Protein AF-A0A068U6P5-F1 (afdb_monomer_lite)

Secondary structure (DSSP, 8-state):
-HHIIIIII---THHHHHTSHHHHHHHHHHSPPPTTS--EEE---------TTTHHHH--------------------------------HHHHHHHHHHHHHHHHS--BSSSSBHHHH--TTSEEE--SS---HHHHH---------

pLDDT: mean 72.52, std 21.44, range [28.52, 95.44]

Sequence (148 aa):
MEFLICNVIKGDITALEDLTYDKRKEFVKKNKHPDSIPLISFHSEANTALNSTMSHFAHAEIPWFPLPHFGTYNSVDAVQATRTVPVIVPVSAALAICALHLELRYGEKSDGLVTCRDAEVPGSVVVKPDMKLDHSWMVSSSWKKKTL

InterPro domains:
  IPR029058 Alpha/Beta hydrolase fold [G3DSA:3.40.50.1820] (4-148)

Organism: Coffea canephora (NCBI:txid49390)

Structure (mmCIF, N/CA/C/O backbone):
data_AF-A0A068U6P5-F1
#
_entry.id   AF-A0A068U6P5-F1
#
loop_
_atom_site.group_PDB
_atom_site.id
_atom_site.type_symbol
_atom_site.label_atom_id
_atom_site.label_alt_id
_atom_site.label_comp_id
_atom_site.label_asym_id
_atom_site.label_entity_id
_atom_site.label_seq_id
_atom_site.pdbx_PDB_ins_code
_atom_site.Cartn_x
_atom_site.Cartn_y
_atom_site.Cartn_z
_atom_site.occupancy
_atom_site.B_iso_or_equiv
_atom_site.auth_seq_id
_atom_site.auth_comp_id
_atom_site.auth_asym_id
_atom_site.auth_atom_id
_atom_site.pdbx_PDB_model_num
ATOM 1 N N . MET A 1 1 ? 12.616 17.066 -0.401 1.00 64.12 1 MET A N 1
ATOM 2 C CA . MET A 1 1 ? 11.467 16.245 -0.845 1.00 64.12 1 MET A CA 1
ATOM 3 C C . MET A 1 1 ? 10.259 17.127 -1.136 1.00 64.12 1 MET A C 1
ATOM 5 O O . MET A 1 1 ? 9.714 17.020 -2.224 1.00 64.12 1 MET A O 1
ATOM 9 N N . GLU A 1 2 ? 9.929 18.066 -0.243 1.00 74.19 2 GLU A N 1
ATOM 10 C CA . GLU A 1 2 ? 8.814 19.018 -0.412 1.00 74.19 2 GLU A CA 1
ATOM 11 C C . GLU A 1 2 ? 8.844 19.769 -1.746 1.00 74.19 2 GLU A C 1
ATOM 13 O O . GLU A 1 2 ? 7.848 19.809 -2.454 1.00 74.19 2 GLU A O 1
ATOM 18 N N . PHE A 1 3 ? 10.015 20.274 -2.151 1.00 77.12 3 PHE A N 1
ATOM 19 C CA . PHE A 1 3 ? 10.163 20.965 -3.433 1.00 77.12 3 PHE A CA 1
ATOM 20 C C . PHE A 1 3 ? 9.737 20.099 -4.633 1.00 77.12 3 PHE A C 1
ATOM 22 O O . PHE A 1 3 ? 9.081 20.594 -5.541 1.00 77.12 3 PHE A O 1
ATOM 29 N N . LEU A 1 4 ? 10.073 18.804 -4.642 1.00 74.75 4 LEU A N 1
ATOM 30 C CA . LEU A 1 4 ? 9.696 17.901 -5.735 1.00 74.75 4 LEU A CA 1
ATOM 31 C C . LEU A 1 4 ? 8.193 17.599 -5.710 1.00 74.75 4 LEU A C 1
ATOM 33 O O . LEU A 1 4 ? 7.536 17.647 -6.746 1.00 74.75 4 LEU A O 1
ATOM 37 N N . ILE A 1 5 ? 7.636 17.328 -4.531 1.00 74.94 5 ILE A N 1
ATOM 38 C CA . ILE A 1 5 ? 6.220 16.976 -4.386 1.00 74.94 5 ILE A CA 1
ATOM 39 C C . ILE A 1 5 ? 5.335 18.179 -4.729 1.00 74.94 5 ILE A C 1
ATOM 41 O O . ILE A 1 5 ? 4.482 18.078 -5.610 1.00 74.94 5 ILE A O 1
ATOM 45 N N . CYS A 1 6 ? 5.590 19.331 -4.115 1.00 74.75 6 CYS A N 1
ATOM 46 C CA . CYS A 1 6 ? 4.738 20.506 -4.257 1.00 74.75 6 CYS A CA 1
ATOM 47 C C . CYS A 1 6 ? 4.938 21.221 -5.601 1.00 74.75 6 CYS A C 1
ATOM 49 O O . CYS A 1 6 ? 3.963 21.670 -6.198 1.00 74.75 6 CYS A O 1
ATOM 51 N N . ASN A 1 7 ? 6.174 21.310 -6.119 1.00 72.00 7 ASN A N 1
ATOM 52 C CA . ASN A 1 7 ? 6.439 22.099 -7.331 1.00 72.00 7 ASN A CA 1
ATOM 53 C C . ASN A 1 7 ? 6.487 21.274 -8.623 1.00 72.00 7 ASN A C 1
ATOM 55 O O . ASN A 1 7 ? 6.161 21.812 -9.679 1.00 72.00 7 ASN A O 1
ATOM 59 N N . VAL A 1 8 ? 6.877 19.992 -8.574 1.00 73.69 8 VAL A N 1
ATOM 60 C CA . VAL A 1 8 ? 6.969 19.147 -9.784 1.00 73.69 8 VAL A CA 1
ATOM 61 C C . VAL A 1 8 ? 5.714 18.301 -9.953 1.00 73.69 8 VAL A C 1
ATOM 63 O O . VAL A 1 8 ? 5.084 18.336 -11.008 1.00 73.69 8 VAL A O 1
ATOM 66 N N . ILE A 1 9 ? 5.328 17.566 -8.909 1.00 75.56 9 ILE A N 1
ATOM 67 C CA . ILE A 1 9 ? 4.167 16.663 -8.943 1.00 75.56 9 ILE A CA 1
ATOM 68 C C . ILE A 1 9 ? 2.861 17.429 -8.667 1.00 75.56 9 ILE A C 1
ATOM 70 O O . ILE A 1 9 ? 1.786 16.954 -9.025 1.00 75.56 9 ILE A O 1
ATOM 74 N N . LYS A 1 10 ? 2.953 18.639 -8.090 1.00 80.50 10 LYS A N 1
ATOM 75 C CA . LYS A 1 10 ? 1.811 19.436 -7.606 1.00 80.50 10 LYS A CA 1
ATOM 76 C C . LYS A 1 10 ? 0.958 18.676 -6.582 1.00 80.50 10 LYS A C 1
ATOM 78 O O . LYS A 1 10 ? -0.257 18.845 -6.533 1.00 80.50 10 LYS A O 1
ATOM 83 N N . GLY A 1 11 ? 1.6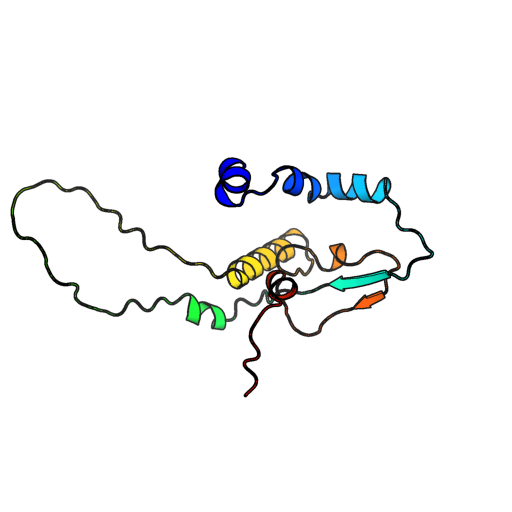00 17.807 -5.804 1.00 78.00 11 GLY A N 1
ATOM 84 C CA . GLY A 1 11 ? 0.974 17.061 -4.719 1.00 78.00 11 GLY A CA 1
ATOM 85 C C . GLY A 1 11 ? 1.009 17.833 -3.404 1.00 78.00 11 GLY A C 1
ATOM 86 O O . GLY A 1 11 ? 1.776 18.783 -3.247 1.00 78.00 11 GLY A O 1
ATOM 87 N N . ASP A 1 12 ? 0.199 17.385 -2.451 1.00 85.69 12 ASP A N 1
ATOM 88 C CA . ASP A 1 12 ? 0.243 17.863 -1.072 1.00 85.69 12 ASP A CA 1
ATOM 89 C C . ASP A 1 12 ? 1.201 16.985 -0.256 1.00 85.69 12 ASP A C 1
ATOM 91 O O . ASP A 1 12 ? 1.079 15.759 -0.246 1.00 85.69 12 ASP A O 1
ATOM 95 N N . ILE A 1 13 ? 2.168 17.604 0.421 1.00 85.44 13 ILE A N 1
ATOM 96 C CA . ILE A 1 13 ? 3.110 16.878 1.274 1.00 85.44 13 ILE A CA 1
ATOM 97 C C . ILE A 1 13 ? 2.430 16.234 2.485 1.00 85.44 13 ILE A C 1
ATOM 99 O O . ILE A 1 13 ? 2.882 15.185 2.943 1.00 85.44 13 ILE A O 1
ATOM 103 N N . THR A 1 14 ? 1.319 16.801 2.959 1.00 88.06 14 THR A N 1
ATOM 104 C CA . THR A 1 14 ? 0.560 16.250 4.090 1.00 88.06 14 THR A CA 1
ATOM 105 C C . THR A 1 14 ? 0.016 14.854 3.784 1.00 88.06 14 THR A C 1
ATOM 107 O O . THR A 1 14 ? -0.083 14.024 4.683 1.00 88.06 14 THR A O 1
ATOM 110 N N . ALA A 1 15 ? -0.200 14.523 2.505 1.00 87.94 15 ALA A N 1
ATOM 111 C CA . ALA A 1 15 ? -0.576 13.173 2.097 1.00 87.94 15 ALA A CA 1
ATOM 112 C C . ALA A 1 15 ? 0.493 12.132 2.476 1.00 87.94 15 ALA A C 1
ATOM 114 O O . ALA A 1 15 ? 0.159 10.998 2.809 1.00 87.94 15 ALA A O 1
ATOM 115 N N . LEU A 1 16 ? 1.781 12.496 2.463 1.00 86.44 16 LEU A N 1
ATOM 116 C CA . LEU A 1 16 ? 2.848 11.588 2.887 1.00 86.44 16 LEU A CA 1
ATOM 117 C C . LEU A 1 16 ? 2.826 11.361 4.403 1.00 86.44 16 LEU A C 1
ATOM 119 O O . LEU A 1 16 ? 3.120 10.257 4.859 1.00 86.44 16 LEU A O 1
ATOM 123 N N . GLU A 1 17 ? 2.459 12.386 5.174 1.00 90.12 17 GLU A N 1
ATOM 124 C CA . GLU A 1 17 ? 2.274 12.268 6.620 1.00 90.12 17 GLU A CA 1
ATOM 125 C C . GLU A 1 17 ? 1.086 11.358 6.943 1.00 90.12 17 GLU A C 1
ATOM 127 O O . GLU A 1 17 ? 1.218 10.454 7.769 1.00 90.12 17 GLU A O 1
ATOM 132 N N . ASP A 1 18 ? -0.039 11.527 6.247 1.00 91.94 18 ASP A N 1
ATOM 133 C CA . ASP A 1 18 ? -1.245 10.711 6.424 1.00 91.94 18 ASP A CA 1
ATOM 134 C C . ASP A 1 18 ? -1.011 9.219 6.136 1.00 91.94 18 ASP A C 1
ATOM 136 O O . ASP A 1 18 ? -1.609 8.356 6.784 1.00 91.94 18 ASP A O 1
ATOM 140 N N . LEU A 1 19 ? -0.100 8.901 5.208 1.00 90.81 19 LEU A N 1
ATOM 141 C CA . LEU A 1 19 ? 0.286 7.527 4.872 1.00 90.81 19 LEU A CA 1
ATOM 142 C C . LEU A 1 19 ? 1.190 6.861 5.922 1.00 90.81 19 LEU A C 1
ATOM 144 O O . LEU A 1 19 ? 1.416 5.650 5.859 1.00 90.81 19 LEU A O 1
ATOM 148 N N . THR A 1 20 ? 1.707 7.607 6.900 1.00 91.81 20 THR A N 1
ATOM 149 C CA . THR A 1 20 ? 2.484 7.009 7.991 1.00 91.81 20 THR A CA 1
ATOM 150 C C . THR A 1 20 ? 1.607 6.131 8.883 1.00 91.81 20 THR A C 1
ATOM 152 O O . THR A 1 20 ? 0.415 6.375 9.082 1.00 91.81 20 THR A O 1
ATOM 155 N N . TYR A 1 21 ? 2.211 5.099 9.479 1.00 91.38 21 TYR A N 1
ATOM 156 C CA . TYR A 1 21 ? 1.482 4.183 10.359 1.00 91.38 21 TYR A CA 1
ATOM 157 C C . TYR A 1 21 ? 0.819 4.887 11.546 1.00 91.38 21 TYR A C 1
ATOM 159 O O . TYR A 1 21 ? -0.297 4.514 11.916 1.00 91.38 21 TYR A O 1
ATOM 167 N N . ASP A 1 22 ? 1.474 5.900 12.114 1.00 93.75 22 ASP A N 1
ATOM 168 C CA . ASP A 1 22 ? 0.951 6.641 13.261 1.00 93.75 22 ASP A CA 1
ATOM 169 C C . ASP A 1 22 ? -0.321 7.406 12.883 1.00 93.75 22 ASP A C 1
ATOM 171 O O . ASP A 1 22 ? -1.362 7.222 13.521 1.00 93.75 22 ASP A O 1
ATOM 175 N N . LYS A 1 23 ? -0.287 8.168 11.781 1.00 94.50 23 LYS A N 1
ATOM 176 C CA . LYS A 1 23 ? -1.454 8.912 11.288 1.00 94.50 23 LYS A CA 1
ATOM 177 C C . LYS A 1 23 ? -2.583 8.001 10.838 1.00 94.50 23 LYS A C 1
ATOM 179 O O . LYS A 1 23 ? -3.731 8.209 11.239 1.00 94.50 23 LYS A O 1
ATOM 184 N N . ARG A 1 24 ? -2.274 6.920 10.120 1.00 93.00 24 ARG A N 1
ATOM 185 C CA . ARG A 1 24 ? -3.271 5.910 9.744 1.00 93.00 24 ARG A CA 1
ATOM 186 C C . ARG A 1 24 ? -3.968 5.317 10.971 1.00 93.00 24 ARG A C 1
ATOM 188 O O . ARG A 1 24 ? -5.190 5.168 10.983 1.00 93.00 24 ARG A O 1
ATOM 195 N N . LYS A 1 25 ? -3.216 4.991 12.026 1.00 92.75 25 LYS A N 1
ATOM 196 C CA . LYS A 1 25 ? -3.768 4.427 13.267 1.00 92.75 25 LYS A CA 1
ATOM 197 C C . LYS A 1 25 ? -4.677 5.421 13.991 1.00 92.75 25 LYS A C 1
ATOM 199 O O . LYS A 1 25 ? -5.746 5.028 14.462 1.00 92.75 25 LYS A O 1
ATOM 204 N N . GLU A 1 26 ? -4.277 6.689 14.070 1.00 95.44 26 GLU A N 1
ATOM 205 C CA . GLU A 1 26 ? -5.117 7.769 14.605 1.00 95.44 26 GLU A CA 1
ATOM 206 C C . GLU A 1 26 ? -6.424 7.901 13.809 1.00 95.44 26 GLU A C 1
ATOM 208 O O . GLU A 1 26 ? -7.508 7.945 14.400 1.00 95.44 26 GLU A O 1
ATOM 213 N N . PHE A 1 27 ? -6.331 7.882 12.476 1.00 94.38 27 PHE A N 1
ATOM 214 C CA . PHE A 1 27 ? -7.474 7.993 11.576 1.00 94.38 27 PHE A CA 1
ATOM 215 C C . PHE A 1 27 ? -8.473 6.844 11.756 1.00 94.38 27 PHE A C 1
ATOM 217 O O . PHE A 1 27 ? -9.656 7.100 11.978 1.00 94.38 27 PHE A O 1
ATOM 224 N N . VAL A 1 28 ? -8.011 5.589 11.726 1.00 91.69 28 VAL A N 1
ATOM 225 C CA . VAL A 1 28 ? -8.874 4.400 11.865 1.00 91.69 28 VAL A CA 1
ATOM 226 C C . VAL A 1 28 ? -9.525 4.336 13.250 1.00 91.69 28 VAL A C 1
ATOM 228 O O . VAL A 1 28 ? -10.681 3.938 13.382 1.00 91.69 28 VAL A O 1
ATOM 231 N N . LYS A 1 29 ? -8.821 4.770 14.305 1.00 92.44 29 LYS A N 1
ATOM 232 C CA . LYS A 1 29 ? -9.388 4.821 15.661 1.00 92.44 29 LYS A CA 1
ATOM 233 C C . LYS A 1 29 ? -10.525 5.842 15.771 1.00 92.44 29 LYS A C 1
ATOM 235 O O . LYS A 1 29 ? -11.493 5.590 16.489 1.00 92.44 29 LYS A O 1
ATOM 240 N N . LYS A 1 30 ? -10.391 6.989 15.097 1.00 95.00 30 LYS A N 1
ATOM 241 C CA . LYS A 1 30 ? -11.379 8.076 15.107 1.00 95.00 30 LYS A CA 1
ATOM 242 C C . LYS A 1 30 ? -12.567 7.794 14.182 1.00 95.00 30 LYS A C 1
ATOM 244 O O . LYS A 1 30 ? -13.697 8.099 14.551 1.00 95.00 30 LYS A O 1
ATOM 249 N N . ASN A 1 31 ? -12.319 7.206 13.014 1.00 91.75 31 ASN A N 1
ATOM 250 C CA . ASN A 1 31 ? -13.307 6.998 11.957 1.00 91.75 31 ASN A CA 1
ATOM 251 C C . ASN A 1 31 ? -13.595 5.504 11.780 1.00 91.75 31 ASN A C 1
ATOM 253 O O . ASN A 1 31 ? -13.013 4.840 10.922 1.00 91.75 31 ASN A O 1
ATOM 257 N N . LYS A 1 32 ? -14.492 4.962 12.608 1.00 89.25 32 LYS A N 1
ATOM 258 C CA . LYS A 1 32 ? -14.900 3.557 12.495 1.00 89.25 32 LYS A CA 1
ATOM 259 C C . LYS A 1 32 ? -15.805 3.348 11.284 1.00 89.25 32 LYS A C 1
ATOM 261 O O . LYS A 1 32 ? -16.701 4.152 11.031 1.00 89.25 32 LYS A O 1
ATOM 266 N N . HIS A 1 33 ? -15.584 2.249 10.571 1.00 83.69 33 HIS A N 1
ATOM 267 C CA . HIS A 1 33 ? -16.466 1.835 9.489 1.00 83.69 33 HIS A CA 1
ATOM 268 C C . HIS A 1 33 ? -17.810 1.345 10.064 1.00 83.69 33 HIS A C 1
ATOM 270 O O . HIS A 1 33 ? -17.794 0.632 11.068 1.00 83.69 33 HIS A O 1
ATOM 276 N N . PRO A 1 34 ? -18.960 1.740 9.493 1.00 88.56 34 PRO A N 1
ATOM 277 C CA . PRO A 1 34 ? -20.263 1.236 9.919 1.00 88.56 34 PRO A CA 1
ATOM 278 C C . PRO A 1 34 ? -20.471 -0.228 9.510 1.00 88.56 34 PRO A C 1
ATOM 280 O O . PRO A 1 34 ? -20.264 -0.589 8.355 1.00 88.56 34 PRO A O 1
ATOM 283 N N . ASP A 1 35 ? -20.984 -1.045 10.431 1.00 85.69 35 ASP A N 1
ATOM 284 C CA . ASP A 1 35 ? -21.197 -2.489 10.224 1.00 85.69 35 ASP A CA 1
ATOM 285 C C . ASP A 1 35 ? -22.288 -2.820 9.185 1.00 85.69 35 ASP A C 1
ATOM 287 O O . ASP A 1 35 ? -22.421 -3.959 8.745 1.00 85.69 35 ASP A O 1
ATOM 291 N N . SER A 1 36 ? -23.104 -1.836 8.799 1.00 87.94 36 SER A N 1
ATOM 292 C CA . SER A 1 36 ? -24.215 -2.014 7.859 1.00 87.94 36 SER A CA 1
ATOM 293 C C . SER A 1 36 ? -23.800 -1.997 6.388 1.00 87.94 36 SER A C 1
ATOM 295 O O . SER A 1 36 ? -24.638 -2.263 5.524 1.00 87.94 36 SER A O 1
ATOM 297 N N . ILE A 1 37 ? -22.543 -1.662 6.082 1.00 89.50 37 ILE A N 1
ATOM 298 C CA . ILE A 1 37 ? -22.057 -1.534 4.708 1.00 89.50 37 ILE A CA 1
ATOM 299 C C . ILE A 1 37 ? -21.215 -2.767 4.357 1.00 89.50 37 ILE A C 1
ATOM 301 O O . ILE A 1 37 ? -20.241 -3.053 5.052 1.00 89.50 37 ILE A O 1
ATOM 305 N N . PRO A 1 38 ? -21.549 -3.507 3.281 1.00 89.88 38 PRO A N 1
ATOM 306 C CA . PRO A 1 38 ? -20.720 -4.618 2.844 1.00 89.88 38 PRO A CA 1
ATOM 307 C C . PRO A 1 38 ? -19.368 -4.094 2.360 1.00 89.88 38 PRO A C 1
ATOM 309 O O . PRO A 1 38 ? -19.300 -3.184 1.532 1.00 89.88 38 PRO A O 1
ATOM 312 N N . LEU A 1 39 ? -18.297 -4.702 2.862 1.00 92.38 39 LEU A N 1
ATOM 313 C CA . LEU A 1 39 ? -16.934 -4.293 2.565 1.00 92.38 39 LEU A CA 1
ATOM 314 C C . LEU A 1 39 ? -16.197 -5.392 1.804 1.00 92.38 39 LEU A C 1
ATOM 316 O O . LEU A 1 39 ? -16.195 -6.556 2.209 1.00 92.38 39 LEU A O 1
ATOM 320 N N . ILE A 1 40 ? -15.549 -4.999 0.711 1.00 93.44 40 ILE A N 1
ATOM 321 C CA . ILE A 1 40 ? -14.693 -5.870 -0.090 1.00 93.44 40 ILE A CA 1
ATOM 322 C C . ILE A 1 40 ? -13.313 -5.223 -0.149 1.00 93.44 40 ILE A C 1
ATOM 324 O O . ILE A 1 40 ? -13.186 -4.081 -0.590 1.00 93.44 40 ILE A O 1
ATOM 328 N N . SER A 1 41 ? -12.294 -5.954 0.288 1.00 92.94 41 SER A N 1
ATOM 329 C CA . SER A 1 41 ? -10.897 -5.545 0.171 1.00 92.94 41 SER A CA 1
ATOM 330 C C . SER A 1 41 ? -10.248 -6.267 -0.996 1.00 92.94 41 SER A C 1
ATOM 332 O O . SER A 1 41 ? -10.361 -7.483 -1.128 1.00 92.94 41 SER A O 1
ATOM 334 N N . PHE A 1 42 ? -9.523 -5.519 -1.816 1.00 91.06 42 PHE A N 1
ATOM 335 C CA . PHE A 1 42 ? -8.643 -6.072 -2.833 1.00 91.06 42 PHE A CA 1
ATOM 336 C C . PHE A 1 42 ? -7.220 -5.815 -2.387 1.00 91.06 42 PHE A C 1
ATOM 338 O O . PHE A 1 42 ? -6.868 -4.678 -2.077 1.00 91.06 42 PHE A O 1
ATOM 345 N N . HIS A 1 43 ? -6.409 -6.860 -2.388 1.00 90.06 43 HIS A N 1
ATOM 346 C CA . HIS A 1 43 ? -4.972 -6.686 -2.294 1.00 90.06 43 HIS A CA 1
ATOM 347 C C . HIS A 1 43 ? -4.305 -7.154 -3.582 1.00 90.06 43 HIS A C 1
ATOM 349 O O . HIS A 1 43 ? -4.895 -7.893 -4.371 1.00 90.06 43 HIS A O 1
ATOM 355 N N . SER A 1 44 ? -3.091 -6.686 -3.825 1.00 88.31 44 SER A N 1
ATOM 356 C CA . SER A 1 44 ? -2.293 -7.123 -4.961 1.00 88.31 44 SER A CA 1
ATOM 357 C C . SER A 1 44 ? -0.856 -7.350 -4.520 1.00 88.31 44 SER A C 1
ATOM 359 O O . SER A 1 44 ? -0.422 -6.872 -3.470 1.00 88.31 44 SER A O 1
ATOM 361 N N . GLU A 1 45 ? -0.142 -8.156 -5.295 1.00 88.94 45 GLU A N 1
ATOM 362 C CA . GLU A 1 45 ? 1.241 -8.516 -5.022 1.00 88.94 45 GLU A CA 1
ATOM 363 C C . GLU A 1 45 ? 2.079 -8.217 -6.252 1.00 88.94 45 GLU A C 1
ATOM 365 O O . GLU A 1 45 ? 1.864 -8.811 -7.310 1.00 88.94 45 GLU A O 1
ATOM 370 N N . ALA A 1 46 ? 3.072 -7.347 -6.108 1.00 86.00 46 ALA A N 1
ATOM 371 C CA . ALA A 1 46 ? 4.028 -7.097 -7.165 1.00 86.00 46 ALA A CA 1
ATOM 372 C C . ALA A 1 46 ? 4.919 -8.326 -7.344 1.00 86.00 46 ALA A C 1
ATOM 374 O O . ALA A 1 46 ? 5.235 -9.057 -6.399 1.00 86.00 46 ALA A O 1
ATOM 375 N N . ASN A 1 47 ? 5.366 -8.545 -8.577 1.00 81.94 47 ASN A N 1
ATOM 376 C CA . ASN A 1 47 ? 6.367 -9.563 -8.824 1.00 81.94 47 ASN A CA 1
ATOM 377 C C . ASN A 1 47 ? 7.730 -9.072 -8.307 1.00 81.94 47 ASN A C 1
ATOM 379 O O . ASN A 1 47 ? 8.380 -8.250 -8.948 1.00 81.94 47 ASN A O 1
ATOM 383 N N . THR A 1 48 ? 8.148 -9.575 -7.144 1.00 74.81 48 THR A N 1
ATOM 384 C CA . THR A 1 48 ? 9.465 -9.282 -6.551 1.00 74.81 48 THR A CA 1
ATOM 385 C C . THR A 1 48 ? 10.582 -10.116 -7.157 1.00 74.81 48 THR A C 1
ATOM 387 O O . THR A 1 48 ? 11.759 -9.802 -6.969 1.00 74.81 48 THR A O 1
ATOM 390 N N . ALA A 1 49 ? 10.235 -11.170 -7.901 1.00 66.56 49 ALA A N 1
ATOM 391 C CA . ALA A 1 49 ? 11.208 -11.923 -8.655 1.00 66.56 49 ALA A CA 1
ATOM 392 C C . ALA A 1 49 ? 11.700 -11.001 -9.772 1.00 66.56 49 ALA A C 1
ATOM 394 O O . ALA A 1 49 ? 11.000 -10.742 -10.756 1.00 66.56 49 ALA A O 1
ATOM 395 N N . LEU A 1 50 ? 12.905 -10.461 -9.577 1.00 59.72 50 LEU A N 1
ATOM 396 C CA . LEU A 1 50 ? 13.639 -9.670 -10.555 1.00 59.72 50 LEU A CA 1
ATOM 397 C C . LEU A 1 50 ? 14.116 -10.607 -11.672 1.00 59.72 50 LEU A C 1
ATOM 399 O O . LEU A 1 50 ? 15.304 -10.778 -11.926 1.00 59.72 50 LEU A O 1
ATOM 403 N N . ASN A 1 51 ? 13.162 -11.291 -12.298 1.00 46.06 51 ASN A N 1
ATOM 404 C CA . ASN A 1 51 ? 13.379 -12.122 -13.453 1.00 46.06 51 ASN A CA 1
ATOM 405 C C . ASN A 1 51 ? 13.943 -11.172 -14.499 1.00 46.06 51 ASN A C 1
ATOM 407 O O . ASN A 1 51 ? 13.372 -10.111 -14.777 1.00 46.06 51 ASN A O 1
ATOM 411 N N . SER A 1 52 ? 15.071 -11.558 -15.070 1.00 42.88 52 SER A N 1
ATOM 412 C CA . SER A 1 52 ? 15.829 -10.876 -16.117 1.00 42.88 52 SER A CA 1
ATOM 413 C C . SER A 1 52 ? 14.991 -10.400 -17.325 1.00 42.88 52 SER A C 1
ATOM 415 O O . SER A 1 52 ? 15.470 -9.655 -18.180 1.00 42.88 52 SER A O 1
ATOM 417 N N . THR A 1 53 ? 13.705 -10.732 -17.377 1.00 44.47 53 THR A N 1
ATOM 418 C CA . THR A 1 53 ? 12.705 -10.166 -18.280 1.00 44.47 53 THR A CA 1
ATOM 419 C C . THR A 1 53 ? 12.565 -8.638 -18.172 1.00 44.47 53 THR A C 1
ATOM 421 O O . THR A 1 53 ? 12.350 -8.001 -19.198 1.00 44.47 53 THR A O 1
ATOM 424 N N . MET A 1 54 ? 12.764 -7.999 -17.005 1.00 42.41 54 MET A N 1
ATOM 425 C CA . MET A 1 54 ? 12.851 -6.520 -16.950 1.00 42.41 54 MET A CA 1
ATOM 426 C C . MET A 1 54 ? 14.241 -5.976 -17.300 1.00 42.41 54 MET A C 1
ATOM 428 O O . MET A 1 54 ? 14.344 -4.846 -17.781 1.00 42.41 54 MET A O 1
ATOM 432 N N . SER A 1 55 ? 15.310 -6.771 -17.155 1.00 45.00 55 SER A N 1
ATOM 433 C CA . SER A 1 55 ? 16.635 -6.360 -17.641 1.00 45.00 55 SER A CA 1
ATOM 434 C C . SER A 1 55 ? 16.718 -6.266 -19.169 1.00 45.00 55 SER A C 1
ATOM 436 O O . SER A 1 55 ? 17.644 -5.631 -19.661 1.00 45.00 55 SER A O 1
ATOM 438 N N . HIS A 1 56 ? 15.735 -6.789 -19.915 1.00 41.56 56 HIS A N 1
ATOM 439 C CA . HIS A 1 56 ? 15.617 -6.558 -21.361 1.00 41.56 56 HIS A CA 1
ATOM 440 C C . HIS A 1 56 ? 15.119 -5.152 -21.735 1.00 41.56 56 HIS A C 1
ATOM 442 O O . HIS A 1 56 ? 15.445 -4.679 -22.815 1.00 41.56 56 HIS A O 1
ATOM 448 N N . PHE A 1 57 ? 14.386 -4.458 -20.855 1.00 43.31 57 PHE A N 1
ATOM 449 C CA . PHE A 1 57 ? 14.026 -3.045 -21.066 1.00 43.31 57 PHE A CA 1
ATOM 450 C C . PHE A 1 57 ? 15.017 -2.073 -20.407 1.00 43.31 57 PHE A C 1
ATOM 452 O O . PHE A 1 57 ? 15.015 -0.889 -20.728 1.00 43.31 57 PHE A O 1
ATOM 459 N N . ALA A 1 58 ? 15.869 -2.567 -19.500 1.00 43.44 58 ALA A N 1
ATOM 460 C CA . ALA A 1 58 ? 16.953 -1.802 -18.881 1.00 43.44 58 ALA A CA 1
ATOM 461 C C . ALA A 1 58 ? 18.305 -1.951 -19.606 1.00 43.44 58 ALA A C 1
ATOM 463 O O . ALA A 1 58 ? 19.186 -1.113 -19.417 1.00 43.44 58 ALA A O 1
ATOM 464 N N . HIS A 1 59 ? 18.476 -2.965 -20.466 1.00 43.31 59 HIS A N 1
ATOM 465 C CA . HIS A 1 59 ? 19.526 -2.947 -21.482 1.00 43.31 59 HIS A CA 1
ATOM 466 C C . HIS A 1 59 ? 19.120 -1.946 -22.564 1.00 43.31 59 HIS A C 1
ATOM 468 O O . HIS A 1 59 ? 18.567 -2.300 -23.601 1.00 43.31 59 HIS A O 1
ATOM 474 N N . ALA A 1 60 ? 19.413 -0.668 -22.324 1.00 45.62 60 ALA A N 1
ATOM 475 C CA . ALA A 1 60 ? 19.699 0.232 -23.425 1.00 45.62 60 ALA A CA 1
ATOM 476 C C . ALA A 1 60 ? 20.949 -0.330 -24.117 1.00 45.62 60 ALA A C 1
ATOM 478 O O . ALA A 1 60 ? 22.074 -0.015 -23.729 1.00 45.62 60 ALA A O 1
ATOM 479 N N . GLU A 1 61 ? 20.765 -1.231 -25.084 1.00 44.97 61 GLU A N 1
ATOM 480 C CA . GLU A 1 61 ? 21.827 -1.547 -26.027 1.00 44.97 61 GLU A CA 1
ATOM 481 C C . GLU A 1 61 ? 22.206 -0.226 -26.687 1.00 44.97 61 GLU A C 1
ATOM 483 O O . GLU A 1 61 ? 21.428 0.342 -27.449 1.00 44.97 61 GLU A O 1
ATOM 488 N N . ILE A 1 62 ? 23.364 0.320 -26.316 1.00 45.25 62 ILE A N 1
ATOM 489 C CA . ILE A 1 62 ? 23.941 1.471 -26.995 1.00 45.25 62 ILE A CA 1
ATOM 490 C C . ILE A 1 62 ? 24.298 0.945 -28.384 1.00 45.25 62 ILE A C 1
ATOM 492 O O . ILE A 1 62 ? 25.215 0.123 -28.482 1.00 45.25 62 ILE A O 1
ATOM 496 N N . PRO A 1 63 ? 23.620 1.374 -29.465 1.00 34.72 63 PRO A N 1
ATOM 497 C CA . PRO A 1 63 ? 24.098 1.044 -30.790 1.00 34.72 63 PRO A CA 1
ATOM 498 C C . PRO A 1 63 ? 25.489 1.663 -30.885 1.00 34.72 63 PRO A C 1
ATOM 500 O O . PRO A 1 63 ? 25.650 2.857 -30.617 1.00 34.72 63 PRO A O 1
ATOM 503 N N . TRP A 1 64 ? 26.497 0.861 -31.221 1.00 45.19 64 TRP A N 1
ATOM 504 C CA . TRP A 1 64 ? 27.828 1.349 -31.570 1.00 45.19 64 TRP A CA 1
ATOM 505 C C . TRP A 1 64 ? 27.698 2.194 -32.843 1.00 45.19 64 TRP A C 1
ATOM 507 O O . TRP A 1 64 ? 27.939 1.726 -33.951 1.00 45.19 64 TRP A O 1
ATOM 517 N N . PHE A 1 65 ? 27.227 3.430 -32.709 1.00 43.84 65 PHE A N 1
ATOM 518 C CA . PHE A 1 65 ? 27.114 4.371 -33.809 1.00 43.84 65 PHE A CA 1
ATOM 519 C C . PHE A 1 65 ? 28.230 5.408 -33.670 1.00 43.84 65 PHE A C 1
ATOM 521 O O . PHE A 1 65 ? 28.324 6.071 -32.631 1.00 43.84 65 PHE A O 1
ATOM 528 N N . PRO A 1 66 ? 29.088 5.567 -34.694 1.00 46.50 66 PRO A N 1
ATOM 529 C CA . PRO A 1 66 ? 30.076 6.629 -34.709 1.00 46.50 66 PRO A CA 1
ATOM 530 C C . PRO A 1 66 ? 29.314 7.942 -34.916 1.00 46.50 66 PRO A C 1
ATOM 532 O O . PRO A 1 66 ? 28.726 8.166 -35.972 1.00 46.50 66 PRO A O 1
ATOM 535 N N . LEU A 1 67 ? 29.249 8.796 -33.893 1.00 42.22 67 LEU A N 1
ATOM 536 C CA . LEU A 1 67 ? 28.605 10.104 -34.034 1.00 42.22 67 LEU A CA 1
ATOM 537 C C . LEU A 1 67 ? 29.535 11.076 -34.783 1.00 42.22 67 LEU A C 1
ATOM 539 O O . LEU A 1 67 ? 30.744 11.069 -34.535 1.00 42.22 67 LEU A O 1
ATOM 543 N N . PRO A 1 68 ? 28.994 11.895 -35.707 1.00 39.22 68 PRO A N 1
ATOM 544 C CA . PRO A 1 68 ? 29.785 12.694 -36.628 1.00 39.22 68 PRO A CA 1
ATOM 545 C C . PRO A 1 68 ? 30.485 13.844 -35.904 1.00 39.22 68 PRO A C 1
ATOM 547 O O . PRO A 1 68 ? 29.934 14.497 -35.018 1.00 39.22 68 PRO A O 1
ATOM 550 N N . HIS A 1 69 ? 31.721 14.084 -36.325 1.00 44.88 69 HIS A N 1
ATOM 551 C CA . HIS A 1 69 ? 32.567 15.179 -35.882 1.00 44.88 69 HIS A CA 1
ATOM 552 C C . HIS A 1 69 ? 31.997 16.499 -36.422 1.00 44.88 69 HIS A C 1
ATOM 554 O O . HIS A 1 69 ? 32.019 16.727 -37.631 1.00 44.88 69 HIS A O 1
ATOM 560 N N . PHE A 1 70 ? 31.476 17.364 -35.550 1.00 35.41 70 PHE A N 1
ATOM 561 C CA . PHE A 1 70 ? 31.134 18.737 -35.920 1.00 35.41 70 PHE A CA 1
ATOM 562 C C . PHE A 1 70 ? 31.967 19.704 -35.080 1.00 35.41 70 PHE A C 1
ATOM 564 O O . PHE A 1 70 ? 31.723 19.868 -33.888 1.00 35.41 70 PHE A O 1
ATOM 571 N N . GLY A 1 71 ? 32.960 20.317 -35.730 1.00 32.09 71 GLY A N 1
ATOM 572 C CA . GLY A 1 71 ? 33.716 21.453 -35.202 1.00 32.09 71 GLY A CA 1
ATOM 573 C C . GLY A 1 71 ? 35.177 21.171 -34.845 1.00 32.09 71 GLY A C 1
ATOM 574 O O . GLY A 1 71 ? 35.523 21.023 -33.680 1.00 32.09 71 GLY A O 1
ATOM 575 N N . THR A 1 72 ? 36.060 21.211 -35.845 1.00 34.31 72 THR A N 1
ATOM 576 C CA . THR A 1 72 ? 37.370 21.891 -35.719 1.00 34.31 72 THR A CA 1
ATOM 577 C C . THR A 1 72 ? 37.047 23.347 -35.329 1.00 34.31 72 THR A C 1
ATOM 579 O O . THR A 1 72 ? 36.100 23.878 -35.896 1.00 34.31 72 THR A O 1
ATOM 582 N N . TYR A 1 73 ? 37.616 24.010 -34.315 1.00 28.52 73 TYR A N 1
ATOM 583 C CA . TYR A 1 73 ? 39.005 24.461 -34.170 1.00 28.52 73 TYR A CA 1
ATOM 584 C C . TYR A 1 73 ? 39.314 24.901 -32.716 1.00 28.52 73 TYR A C 1
ATOM 586 O O . TYR A 1 73 ? 38.564 25.653 -32.107 1.00 28.52 73 TYR A O 1
ATOM 594 N N . ASN A 1 74 ? 40.509 24.502 -32.275 1.00 34.72 74 ASN A N 1
A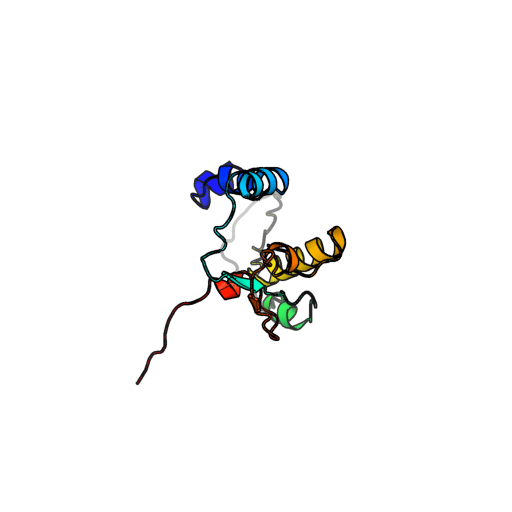TOM 595 C CA . ASN A 1 74 ? 41.469 25.181 -31.397 1.00 34.72 74 ASN A CA 1
ATOM 596 C C . ASN A 1 74 ? 41.232 25.364 -29.880 1.00 34.72 74 ASN A C 1
ATOM 598 O O . ASN A 1 74 ? 40.338 26.057 -29.415 1.00 34.72 74 ASN A O 1
ATOM 602 N N . SER A 1 75 ? 42.258 24.846 -29.186 1.00 33.91 75 SER A N 1
ATOM 603 C CA . SER A 1 75 ? 42.930 25.320 -27.969 1.00 33.91 75 SER A CA 1
ATOM 604 C C . SER A 1 75 ? 42.355 24.930 -26.604 1.00 33.91 75 SER A C 1
ATOM 606 O O . SER A 1 75 ? 41.408 25.531 -26.120 1.00 33.91 75 SER A O 1
ATOM 608 N N . VAL A 1 76 ? 43.038 23.938 -26.005 1.00 38.28 76 VAL A N 1
ATOM 609 C CA . VAL A 1 76 ? 43.438 23.836 -24.586 1.00 38.28 76 VAL A CA 1
ATOM 610 C C . VAL A 1 76 ? 42.495 24.482 -23.570 1.00 38.28 76 VAL A C 1
ATOM 612 O O . VAL A 1 76 ? 42.650 25.646 -23.237 1.00 38.28 76 VAL A O 1
ATOM 615 N N . ASP A 1 77 ? 41.574 23.686 -23.030 1.00 29.95 77 ASP A N 1
ATOM 616 C CA . ASP A 1 77 ? 41.559 23.406 -21.592 1.00 29.95 77 ASP A CA 1
ATOM 617 C C . ASP A 1 77 ? 40.622 22.233 -21.282 1.00 29.95 77 ASP A C 1
ATOM 619 O O . ASP A 1 77 ? 39.487 22.135 -21.751 1.00 29.95 77 ASP A O 1
ATOM 623 N N . ALA A 1 78 ? 41.153 21.281 -20.523 1.00 41.00 78 ALA A N 1
ATOM 624 C CA . ALA A 1 78 ? 40.468 20.070 -20.122 1.00 41.00 78 ALA A CA 1
ATOM 625 C C . ALA A 1 78 ? 39.395 20.393 -19.073 1.00 41.00 78 ALA A C 1
ATOM 627 O O . ALA A 1 78 ? 39.711 20.639 -17.912 1.00 41.00 78 ALA A O 1
ATOM 628 N N . VAL A 1 79 ? 38.119 20.318 -19.452 1.00 33.88 79 VAL A N 1
ATOM 629 C CA . VAL A 1 79 ? 37.017 20.204 -18.489 1.00 33.88 79 VAL A CA 1
ATOM 630 C C . VAL A 1 79 ? 36.241 18.936 -18.815 1.00 33.88 79 VAL A C 1
ATOM 632 O O . VAL A 1 79 ? 35.616 18.816 -19.867 1.00 33.88 79 VAL A O 1
ATOM 635 N N . GLN A 1 80 ? 36.339 17.960 -17.910 1.00 38.09 80 GLN A N 1
ATOM 636 C CA . GLN A 1 80 ? 35.571 16.717 -17.907 1.00 38.09 80 GLN A CA 1
ATOM 637 C C . GLN A 1 80 ? 34.074 17.022 -18.048 1.00 38.09 80 GLN A C 1
ATOM 639 O O . GLN A 1 80 ? 33.402 17.353 -17.074 1.00 38.09 80 GLN A O 1
ATOM 644 N N . ALA A 1 81 ? 33.531 16.869 -19.253 1.00 37.28 81 ALA A N 1
ATOM 645 C CA . ALA A 1 81 ? 32.093 16.784 -19.449 1.00 37.28 81 ALA A CA 1
ATOM 646 C C . ALA A 1 81 ? 31.644 15.377 -19.026 1.00 37.28 81 ALA A C 1
ATOM 648 O O . ALA A 1 81 ? 31.673 14.426 -19.809 1.00 37.28 81 ALA A O 1
ATOM 649 N N . THR A 1 82 ? 31.278 15.231 -17.753 1.00 37.34 82 THR A N 1
ATOM 650 C CA . THR A 1 82 ? 30.558 14.075 -17.211 1.00 37.34 82 THR A CA 1
ATOM 651 C C . THR A 1 82 ? 29.271 13.872 -18.012 1.00 37.34 82 THR A C 1
ATOM 653 O O . THR A 1 82 ? 28.268 14.553 -17.819 1.00 37.34 82 THR A O 1
ATOM 656 N N . ARG A 1 83 ? 29.310 12.938 -18.965 1.00 42.44 83 ARG A N 1
ATOM 657 C CA . ARG A 1 83 ? 28.176 12.562 -19.814 1.00 42.44 83 ARG A CA 1
ATOM 658 C C . ARG A 1 83 ? 27.178 11.749 -18.984 1.00 42.44 83 ARG A C 1
ATOM 660 O O . ARG A 1 83 ? 27.267 10.527 -18.922 1.00 42.44 83 ARG A O 1
ATOM 667 N N . THR A 1 84 ? 26.252 12.425 -18.311 1.00 42.53 84 THR A N 1
ATOM 668 C CA . THR A 1 84 ? 25.136 11.798 -17.594 1.00 42.53 84 THR A CA 1
ATOM 669 C C . THR A 1 84 ? 24.125 11.252 -18.604 1.00 42.53 84 THR A C 1
ATOM 671 O O . THR A 1 84 ? 23.409 11.994 -19.270 1.00 42.53 84 THR A O 1
ATOM 674 N N . VAL A 1 85 ? 24.082 9.929 -18.762 1.00 47.41 85 VAL A N 1
ATOM 675 C CA . VAL A 1 85 ? 23.009 9.254 -19.504 1.00 47.41 85 VAL A CA 1
ATOM 676 C C . VAL A 1 85 ? 21.790 9.111 -18.586 1.00 47.41 85 VAL A C 1
ATOM 678 O O . VAL A 1 85 ? 21.936 8.588 -17.479 1.00 47.41 85 VAL A O 1
ATOM 681 N N . PRO A 1 86 ? 20.597 9.586 -18.990 1.00 45.62 86 PRO A N 1
ATOM 682 C CA . PRO A 1 86 ? 19.405 9.469 -18.165 1.00 45.62 86 PRO A CA 1
ATOM 683 C C . PRO A 1 86 ? 18.992 7.998 -18.072 1.00 45.62 86 PRO A C 1
ATOM 685 O O . PRO A 1 86 ? 18.579 7.390 -19.057 1.00 45.62 86 PRO A O 1
ATOM 688 N N . VAL A 1 87 ? 19.102 7.423 -16.875 1.00 54.59 87 VAL A N 1
ATOM 689 C CA . VAL A 1 87 ? 18.555 6.098 -16.574 1.00 54.59 87 VAL A CA 1
ATOM 690 C C . VAL A 1 87 ? 17.049 6.259 -16.393 1.00 54.59 87 VAL A C 1
ATOM 692 O O . VAL A 1 87 ? 16.586 6.773 -15.376 1.00 54.59 87 VAL A O 1
ATOM 695 N N . ILE A 1 88 ? 16.277 5.855 -17.398 1.00 60.81 88 ILE A N 1
ATOM 696 C CA . ILE A 1 88 ? 14.818 5.793 -17.300 1.00 60.81 88 ILE A CA 1
ATOM 697 C C . ILE A 1 88 ? 14.480 4.479 -16.596 1.00 60.81 88 ILE A C 1
ATOM 699 O O . ILE A 1 88 ? 14.572 3.411 -17.196 1.00 60.81 88 ILE A O 1
ATOM 703 N N . VAL A 1 89 ? 14.116 4.547 -15.316 1.00 66.88 89 VAL A N 1
ATOM 704 C CA . VAL A 1 89 ? 13.620 3.378 -14.579 1.00 66.88 89 VAL A CA 1
ATOM 705 C C . VAL A 1 89 ? 12.113 3.264 -14.818 1.00 66.88 89 VAL A C 1
ATOM 707 O O . VAL A 1 89 ? 11.383 4.202 -14.487 1.00 66.88 89 VAL A O 1
ATOM 710 N N . PRO A 1 90 ? 11.614 2.150 -15.380 1.00 79.75 90 PRO A N 1
ATOM 711 C CA . PRO A 1 90 ? 10.179 1.939 -15.514 1.00 79.75 90 PRO A CA 1
ATOM 712 C C . PRO A 1 90 ? 9.505 1.905 -14.137 1.00 79.75 90 PRO A C 1
ATOM 714 O O . PRO A 1 90 ? 10.049 1.324 -13.198 1.00 79.75 90 PRO A O 1
ATOM 717 N N . VAL A 1 91 ? 8.295 2.460 -14.023 1.00 80.19 91 VAL A N 1
ATOM 718 C CA . VAL A 1 91 ? 7.538 2.500 -12.756 1.00 80.19 91 VAL A CA 1
ATOM 719 C C . VAL A 1 91 ? 7.374 1.102 -12.149 1.00 80.19 91 VAL A C 1
ATOM 721 O O . VAL A 1 91 ? 7.629 0.929 -10.961 1.00 80.19 91 VAL A O 1
ATOM 724 N N . SER A 1 92 ? 7.074 0.084 -12.960 1.00 78.44 92 SER A N 1
ATOM 725 C CA . SER A 1 92 ? 6.984 -1.311 -12.503 1.00 78.44 92 SER A CA 1
ATOM 726 C C . SER A 1 92 ? 8.290 -1.847 -11.907 1.00 78.44 92 SER A C 1
ATOM 728 O O . SER A 1 92 ? 8.256 -2.584 -10.926 1.00 78.44 92 SER A O 1
ATOM 730 N N . ALA A 1 93 ? 9.452 -1.451 -12.444 1.00 81.19 93 ALA A N 1
ATOM 731 C CA . ALA A 1 93 ? 10.746 -1.850 -11.884 1.00 81.19 93 ALA A CA 1
ATOM 732 C C . ALA A 1 93 ? 10.982 -1.193 -10.519 1.00 81.19 93 ALA A C 1
ATOM 734 O O . ALA A 1 93 ? 11.440 -1.850 -9.585 1.00 81.19 93 ALA A O 1
ATOM 735 N N . ALA A 1 94 ? 10.634 0.091 -10.389 1.00 85.50 94 ALA A N 1
ATOM 736 C CA . ALA A 1 94 ? 10.706 0.792 -9.112 1.00 85.50 94 ALA A CA 1
ATOM 737 C C . ALA A 1 94 ? 9.778 0.144 -8.070 1.00 85.50 94 ALA A C 1
ATOM 739 O O . ALA A 1 94 ? 10.220 -0.142 -6.960 1.00 85.50 94 ALA A O 1
ATOM 740 N N . LEU A 1 95 ? 8.533 -0.171 -8.442 1.00 89.44 95 LEU A N 1
ATOM 741 C CA . LEU A 1 95 ? 7.569 -0.835 -7.560 1.00 89.44 95 LEU A CA 1
ATOM 742 C C . LEU A 1 95 ? 8.005 -2.249 -7.160 1.00 89.44 95 LEU A C 1
ATOM 744 O O . LEU A 1 95 ? 7.837 -2.612 -6.002 1.00 89.44 95 LEU A O 1
ATOM 748 N N . ALA A 1 96 ? 8.628 -3.024 -8.052 1.00 86.94 96 ALA A N 1
ATOM 749 C CA . ALA A 1 96 ? 9.183 -4.335 -7.707 1.00 86.94 96 ALA A CA 1
ATOM 750 C C . ALA A 1 96 ? 10.313 -4.234 -6.664 1.00 86.94 96 ALA A C 1
ATOM 752 O O . ALA A 1 96 ? 10.364 -5.025 -5.720 1.00 86.94 96 ALA A O 1
ATOM 753 N N . ILE A 1 97 ? 11.191 -3.230 -6.789 1.00 88.88 97 ILE A N 1
ATOM 754 C CA . ILE A 1 97 ? 12.251 -2.960 -5.804 1.00 88.88 97 ILE A CA 1
ATOM 755 C C . ILE A 1 97 ? 11.645 -2.511 -4.470 1.00 88.88 97 ILE A C 1
ATOM 757 O O . ILE A 1 97 ? 12.061 -2.989 -3.414 1.00 88.88 97 ILE A O 1
ATOM 761 N N . CYS A 1 98 ? 10.650 -1.624 -4.496 1.00 90.19 98 CYS A N 1
ATOM 762 C CA . CYS A 1 98 ? 9.939 -1.204 -3.291 1.00 90.19 98 CYS A CA 1
ATOM 763 C C . CYS A 1 98 ? 9.212 -2.379 -2.625 1.00 90.19 98 CYS A C 1
ATOM 765 O O . CYS A 1 98 ? 9.256 -2.506 -1.403 1.00 90.19 98 CYS A O 1
ATOM 767 N N . ALA A 1 99 ? 8.624 -3.281 -3.412 1.00 90.81 99 ALA A N 1
ATOM 768 C CA . ALA A 1 99 ? 7.960 -4.468 -2.897 1.00 90.81 99 ALA A CA 1
ATOM 769 C C . ALA A 1 99 ? 8.943 -5.408 -2.196 1.00 90.81 99 ALA A C 1
ATOM 771 O O . ALA A 1 99 ? 8.675 -5.870 -1.088 1.00 90.81 99 ALA A O 1
ATOM 772 N N . LEU A 1 100 ? 10.117 -5.618 -2.800 1.00 90.94 100 LEU A N 1
ATOM 773 C CA . LEU A 1 100 ? 11.210 -6.366 -2.184 1.00 90.94 100 LEU A CA 1
ATOM 774 C C . LEU A 1 100 ? 11.698 -5.690 -0.894 1.00 90.94 100 LEU A C 1
ATOM 776 O O . LEU A 1 100 ? 11.939 -6.367 0.102 1.00 90.94 100 LEU A O 1
ATOM 780 N N . HIS A 1 101 ? 11.823 -4.360 -0.881 1.00 92.44 101 HIS A N 1
ATOM 781 C CA . HIS A 1 101 ? 12.198 -3.618 0.323 1.00 92.44 101 HIS A CA 1
ATOM 782 C C . HIS A 1 101 ? 11.192 -3.827 1.464 1.00 92.44 101 HIS A C 1
ATOM 784 O O . HIS A 1 101 ? 11.603 -4.078 2.597 1.00 92.44 101 HIS A O 1
ATOM 790 N N . LEU A 1 102 ? 9.889 -3.747 1.176 1.00 92.38 102 LEU A N 1
ATOM 791 C CA . LEU A 1 102 ? 8.830 -3.984 2.160 1.00 92.38 102 LEU A CA 1
ATOM 792 C C . LEU A 1 102 ? 8.842 -5.429 2.668 1.00 92.38 102 LEU A C 1
ATOM 794 O O . LEU A 1 102 ? 8.729 -5.642 3.874 1.00 92.38 102 LEU A O 1
ATOM 798 N N . GLU A 1 103 ? 9.065 -6.399 1.781 1.00 92.75 103 GLU A N 1
ATOM 799 C CA . GLU A 1 103 ? 9.195 -7.809 2.152 1.00 92.75 103 GLU A CA 1
ATOM 800 C C . GLU A 1 103 ? 10.399 -8.041 3.077 1.00 92.75 103 GLU A C 1
ATOM 802 O O . GLU A 1 103 ? 10.264 -8.685 4.111 1.00 92.75 103 GLU A O 1
ATOM 807 N N . LEU A 1 104 ? 11.563 -7.455 2.780 1.00 93.06 104 LEU A N 1
ATOM 808 C CA . LEU A 1 104 ? 12.749 -7.569 3.640 1.00 93.06 104 LEU A CA 1
ATOM 809 C C . LEU A 1 104 ? 12.583 -6.854 4.985 1.00 93.06 104 LEU A C 1
ATOM 811 O O . LEU A 1 104 ? 13.134 -7.292 5.994 1.00 93.06 104 LEU A O 1
ATOM 815 N N . ARG A 1 105 ? 11.853 -5.735 5.005 1.00 92.88 105 ARG A N 1
ATOM 816 C CA . ARG A 1 105 ? 11.671 -4.917 6.207 1.00 92.88 105 ARG A CA 1
ATOM 817 C C . ARG A 1 105 ? 10.612 -5.476 7.151 1.00 92.88 105 ARG A C 1
ATOM 819 O O . ARG A 1 105 ? 10.784 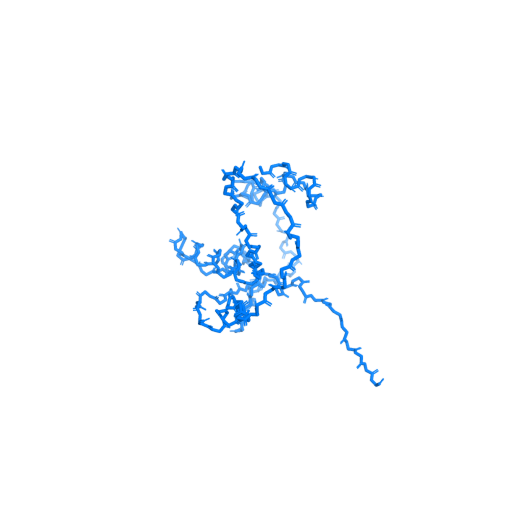-5.382 8.365 1.00 92.88 105 ARG A O 1
ATOM 826 N N . TYR A 1 106 ? 9.518 -5.997 6.604 1.00 92.25 106 TYR A N 1
ATOM 827 C CA . TYR A 1 106 ? 8.329 -6.378 7.368 1.00 92.25 106 TYR A CA 1
ATOM 828 C C . TYR A 1 106 ? 7.973 -7.865 7.263 1.00 92.25 106 TYR A C 1
ATOM 830 O O . TYR A 1 106 ? 7.139 -8.327 8.033 1.00 92.25 106 TYR A O 1
ATOM 838 N N . GLY A 1 107 ? 8.593 -8.622 6.353 1.00 92.25 107 GLY A N 1
ATOM 839 C CA . GLY A 1 107 ? 8.281 -10.037 6.121 1.00 92.25 107 GLY A CA 1
ATOM 840 C C . GLY A 1 107 ? 6.947 -10.273 5.407 1.00 92.25 107 GLY A C 1
ATOM 841 O O . GLY A 1 107 ? 6.464 -11.400 5.384 1.00 92.25 107 GLY A O 1
ATOM 842 N N . GLU A 1 108 ? 6.343 -9.225 4.845 1.00 92.56 108 GLU A N 1
ATOM 843 C CA . GLU A 1 108 ? 5.000 -9.246 4.261 1.00 92.56 108 GLU A CA 1
ATOM 844 C C . GLU A 1 108 ? 5.060 -8.919 2.763 1.00 92.56 108 GLU A C 1
ATOM 846 O O . GLU A 1 108 ? 5.816 -8.043 2.331 1.00 92.56 108 GLU A O 1
ATOM 851 N N . LYS A 1 109 ? 4.241 -9.604 1.958 1.00 92.75 109 LYS A N 1
ATOM 852 C CA . LYS A 1 109 ? 4.108 -9.317 0.522 1.00 92.75 109 LYS A CA 1
ATOM 853 C C . LYS A 1 109 ? 3.418 -7.970 0.296 1.00 92.75 109 LYS A C 1
ATOM 855 O O . LYS A 1 109 ? 2.643 -7.504 1.133 1.00 92.75 109 LYS A O 1
ATOM 860 N N . SER A 1 110 ? 3.711 -7.327 -0.832 1.00 92.69 110 SER A N 1
ATOM 861 C CA . SER A 1 110 ? 3.170 -6.008 -1.177 1.00 92.69 110 SER A CA 1
AT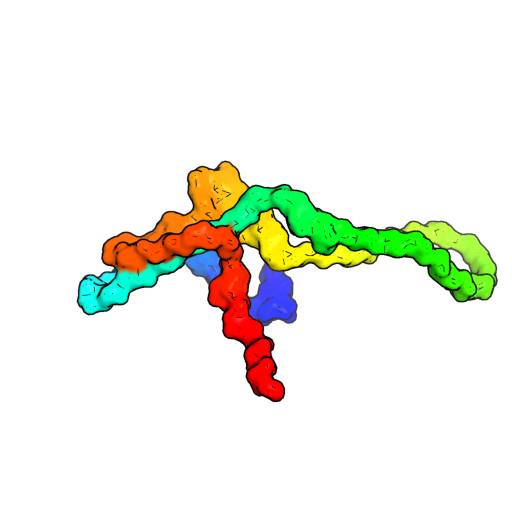OM 862 C C . SER A 1 110 ? 3.087 -5.796 -2.686 1.00 92.69 110 SER A C 1
ATOM 864 O O . SER A 1 110 ? 3.739 -6.494 -3.462 1.00 92.69 110 SER A O 1
ATOM 866 N N . ASP A 1 111 ? 2.317 -4.795 -3.094 1.00 90.94 111 ASP A N 1
ATOM 867 C CA . ASP A 1 111 ? 2.178 -4.331 -4.481 1.00 90.94 111 ASP A CA 1
ATOM 868 C C . ASP A 1 111 ? 3.235 -3.288 -4.897 1.00 90.94 111 ASP A C 1
ATOM 870 O O . ASP A 1 111 ? 3.165 -2.700 -5.980 1.00 90.94 111 ASP A O 1
ATOM 874 N N . GLY A 1 112 ? 4.227 -3.060 -4.034 1.00 90.12 112 GLY A N 1
ATOM 875 C CA . GLY A 1 112 ? 5.260 -2.043 -4.201 1.00 90.12 112 GLY A CA 1
ATOM 876 C C . GLY A 1 112 ? 5.023 -0.769 -3.403 1.00 90.12 112 GLY A C 1
ATOM 877 O O . GLY A 1 112 ? 5.971 -0.010 -3.233 1.00 90.12 112 GLY A O 1
ATOM 878 N N . LEU A 1 113 ? 3.821 -0.544 -2.864 1.00 91.69 113 LEU A N 1
ATOM 879 C CA . LEU A 1 113 ? 3.530 0.601 -1.993 1.00 91.69 113 LEU A CA 1
ATOM 880 C C . LEU A 1 113 ? 2.831 0.191 -0.695 1.00 91.69 113 LEU A C 1
ATOM 882 O O . LEU A 1 113 ? 3.156 0.727 0.363 1.00 91.69 113 LEU A O 1
ATOM 886 N N . VAL A 1 114 ? 1.898 -0.758 -0.763 1.00 92.62 11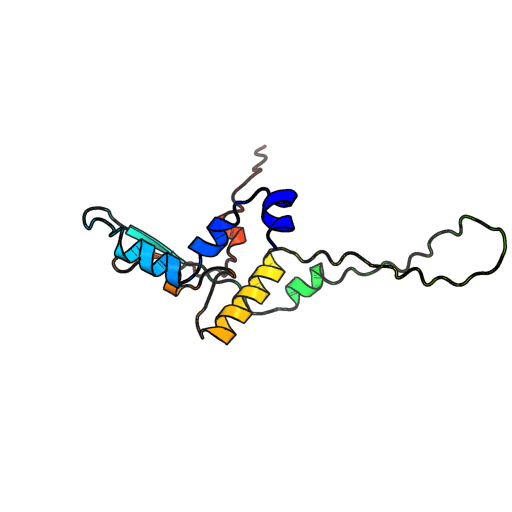4 VAL A N 1
ATOM 887 C CA . VAL A 1 114 ? 1.055 -1.181 0.359 1.00 92.62 114 VAL A CA 1
ATOM 888 C C . VAL A 1 114 ? 1.220 -2.681 0.584 1.00 92.62 114 VAL A C 1
ATOM 890 O O . VAL A 1 114 ? 1.212 -3.479 -0.356 1.00 92.62 114 VAL A O 1
ATOM 893 N N . THR A 1 115 ? 1.391 -3.091 1.844 1.00 93.62 115 THR A N 1
ATOM 894 C CA . THR A 1 115 ? 1.444 -4.521 2.172 1.00 93.62 115 THR A CA 1
ATOM 895 C C . THR A 1 115 ? 0.072 -5.161 1.978 1.00 93.62 115 THR A C 1
ATOM 897 O O . THR A 1 115 ? -0.964 -4.532 2.200 1.00 93.62 115 THR A O 1
ATOM 900 N N . CYS A 1 116 ? 0.045 -6.438 1.601 1.00 92.00 116 CYS A N 1
ATOM 901 C CA . CYS A 1 116 ? -1.199 -7.186 1.424 1.00 92.00 116 CYS A CA 1
ATOM 902 C C . CYS A 1 116 ? -2.081 -7.133 2.670 1.00 92.00 116 CYS A C 1
ATOM 904 O O . CYS A 1 116 ? -3.292 -6.972 2.569 1.00 92.00 116 CYS A O 1
ATOM 906 N N . ARG A 1 117 ? -1.458 -7.209 3.845 1.00 91.88 117 ARG A N 1
ATOM 907 C CA . ARG A 1 117 ? -2.134 -7.129 5.136 1.00 91.88 117 ARG A CA 1
ATOM 908 C C . ARG A 1 117 ? -2.745 -5.756 5.404 1.00 91.88 117 ARG A C 1
ATOM 910 O O . ARG A 1 117 ? -3.802 -5.674 6.013 1.00 91.88 117 ARG A O 1
ATOM 917 N N . ASP A 1 118 ? -2.091 -4.688 4.962 1.00 92.88 118 ASP A N 1
ATOM 918 C CA . ASP A 1 118 ? -2.576 -3.320 5.149 1.00 92.88 118 ASP A CA 1
ATOM 919 C C . ASP A 1 118 ? -3.702 -2.934 4.184 1.00 92.88 118 ASP A C 1
ATOM 921 O O . ASP A 1 118 ? -4.462 -2.013 4.485 1.00 92.88 118 ASP A O 1
ATOM 925 N N . ALA A 1 119 ? -3.822 -3.631 3.052 1.00 92.12 119 ALA A N 1
ATOM 926 C CA . ALA A 1 119 ? -4.932 -3.488 2.109 1.00 92.12 119 ALA A CA 1
ATOM 927 C C . ALA A 1 119 ? -6.205 -4.245 2.558 1.00 92.12 119 ALA A C 1
ATOM 929 O O . ALA A 1 119 ? -7.316 -3.952 2.102 1.00 92.12 119 ALA A O 1
ATOM 930 N N . GLU A 1 120 ? -6.060 -5.212 3.468 1.00 92.69 120 GLU A N 1
ATOM 931 C CA . GLU A 1 120 ? -7.161 -5.987 4.035 1.00 92.69 120 GLU A CA 1
ATOM 932 C C . GLU A 1 120 ? -7.797 -5.248 5.220 1.00 92.69 120 GLU A C 1
ATOM 934 O O . GLU A 1 120 ? -7.191 -5.071 6.279 1.00 92.69 120 GLU A O 1
ATOM 939 N N . VAL A 1 121 ? -9.058 -4.838 5.072 1.00 89.56 121 VAL A N 1
ATOM 940 C CA . VAL A 1 121 ? -9.807 -4.250 6.184 1.00 89.56 121 VAL A CA 1
ATOM 941 C C . VAL A 1 121 ? -10.429 -5.376 7.017 1.00 89.56 121 VAL A C 1
ATOM 943 O O . VAL A 1 121 ? -11.100 -6.247 6.452 1.00 89.56 121 VAL A O 1
ATOM 946 N N . PRO A 1 122 ? -10.267 -5.385 8.354 1.00 86.94 122 PRO A N 1
ATOM 947 C CA . PRO A 1 122 ? -10.887 -6.395 9.205 1.00 86.94 122 PRO A CA 1
ATOM 948 C C . PRO A 1 122 ? -12.408 -6.464 9.008 1.00 86.94 122 PRO A C 1
ATOM 950 O O . PRO A 1 122 ? -13.085 -5.440 9.042 1.00 86.94 122 PRO A O 1
ATOM 953 N N . GLY A 1 123 ? -12.940 -7.673 8.812 1.00 85.75 123 GLY A N 1
ATOM 954 C CA . GLY A 1 123 ? -14.372 -7.905 8.570 1.00 85.75 123 GLY A CA 1
ATOM 955 C C . GLY A 1 123 ? -14.811 -7.773 7.107 1.00 85.75 123 GLY A C 1
ATOM 956 O O . GLY A 1 123 ? -15.959 -8.080 6.797 1.00 85.75 123 GLY A O 1
ATOM 957 N N . SER A 1 124 ? -13.916 -7.368 6.204 1.00 90.62 124 SER A N 1
ATOM 958 C CA . SER A 1 124 ? -14.187 -7.374 4.765 1.00 90.62 124 SER A CA 1
ATOM 959 C C . SER A 1 124 ? -14.076 -8.771 4.152 1.00 90.62 124 SER A C 1
ATOM 961 O O . SER A 1 124 ? -13.372 -9.650 4.655 1.00 90.62 124 SER A O 1
ATOM 963 N N . VAL A 1 125 ? -14.736 -8.956 3.009 1.00 92.25 125 VAL A N 1
ATOM 964 C CA . VAL A 1 125 ? -14.431 -10.062 2.099 1.00 92.25 125 VAL A CA 1
ATOM 965 C C . VAL A 1 125 ? -13.177 -9.694 1.315 1.00 92.25 125 VAL A C 1
ATOM 967 O O . VAL A 1 125 ? -13.167 -8.702 0.588 1.00 92.25 125 VAL A O 1
ATOM 970 N N . VAL A 1 126 ? -12.121 -10.492 1.450 1.00 92.62 126 VAL A N 1
ATOM 971 C CA . VAL A 1 126 ? -10.850 -10.235 0.767 1.00 92.62 126 VAL A CA 1
ATOM 972 C C . VAL A 1 126 ? -10.803 -10.975 -0.565 1.00 92.62 126 VAL A C 1
ATOM 974 O O . VAL A 1 126 ? -10.949 -12.196 -0.612 1.00 92.62 126 VAL A O 1
ATOM 977 N N . VAL A 1 127 ? -10.545 -10.239 -1.642 1.00 91.56 127 VAL A N 1
ATOM 978 C CA . VAL A 1 127 ? -10.302 -10.777 -2.980 1.00 91.56 127 VAL A CA 1
ATOM 979 C C . VAL A 1 127 ? -8.806 -10.752 -3.267 1.00 91.56 127 VAL A C 1
ATOM 981 O O . VAL A 1 127 ? -8.159 -9.706 -3.176 1.00 91.56 127 VAL A O 1
ATOM 984 N N . LYS A 1 128 ? -8.276 -11.923 -3.634 1.00 89.94 128 LYS A N 1
ATOM 985 C CA . LYS A 1 128 ? -6.851 -12.164 -3.881 1.00 89.94 128 LYS A CA 1
ATOM 986 C C . LYS A 1 128 ? -6.652 -12.547 -5.347 1.00 89.94 128 LYS A C 1
ATOM 988 O O . LYS A 1 128 ? -6.993 -13.668 -5.717 1.00 89.94 128 LYS A O 1
ATOM 993 N N . PRO A 1 129 ? -6.187 -11.634 -6.211 1.00 83.69 129 PRO A N 1
ATOM 994 C CA . PRO A 1 129 ? -5.863 -11.971 -7.588 1.00 83.69 129 PRO A CA 1
ATOM 995 C C . PRO A 1 129 ? -4.650 -12.909 -7.637 1.00 83.69 129 PRO A C 1
ATOM 997 O O . PRO A 1 129 ? -3.623 -12.622 -7.029 1.00 83.69 129 PRO A O 1
ATOM 1000 N N . ASP A 1 130 ? -4.737 -13.993 -8.410 1.00 79.38 130 ASP A N 1
ATOM 1001 C CA . ASP A 1 130 ? -3.608 -14.924 -8.590 1.00 79.38 130 ASP A CA 1
ATOM 1002 C C . ASP A 1 130 ? -2.454 -14.302 -9.399 1.00 79.38 130 ASP A C 1
ATOM 1004 O O . ASP A 1 130 ? -1.292 -14.698 -9.282 1.00 79.38 130 ASP A O 1
ATOM 1008 N N . MET A 1 131 ? -2.768 -13.312 -10.240 1.00 79.56 131 MET A N 1
ATOM 1009 C CA . MET A 1 131 ? -1.787 -12.610 -11.061 1.00 79.56 131 MET A CA 1
ATOM 1010 C C . MET A 1 131 ? -0.996 -11.603 -10.222 1.00 79.56 131 MET A C 1
ATOM 1012 O O . MET A 1 131 ? -1.577 -10.791 -9.503 1.00 79.56 131 MET A O 1
ATOM 1016 N N . LYS A 1 132 ? 0.335 -11.619 -10.363 1.00 81.19 132 LYS A N 1
ATOM 1017 C CA . LYS A 1 132 ? 1.213 -10.637 -9.720 1.00 81.19 132 LYS A CA 1
ATOM 1018 C C . LYS A 1 132 ? 1.081 -9.284 -10.414 1.00 81.19 132 LYS A C 1
ATOM 1020 O O . LYS A 1 132 ? 1.488 -9.133 -11.565 1.00 81.19 132 LYS A O 1
ATOM 1025 N N . LEU A 1 133 ? 0.486 -8.330 -9.712 1.00 76.44 133 LEU A N 1
ATOM 1026 C CA . LEU A 1 133 ? 0.150 -6.997 -10.185 1.00 76.44 133 LEU A CA 1
ATOM 1027 C C . LEU A 1 133 ? 0.805 -5.971 -9.264 1.00 76.44 133 LEU A C 1
ATOM 1029 O O . LEU A 1 133 ? 0.643 -6.040 -8.049 1.00 76.44 133 LEU A O 1
ATOM 1033 N N . ASP A 1 134 ? 1.555 -5.040 -9.849 1.00 82.19 134 ASP A N 1
ATOM 1034 C CA . ASP A 1 134 ? 2.065 -3.888 -9.110 1.00 82.19 134 ASP A CA 1
ATOM 1035 C C . ASP A 1 134 ? 0.960 -2.839 -8.889 1.00 82.19 134 ASP A C 1
ATOM 1037 O O . ASP A 1 134 ? -0.076 -2.839 -9.562 1.00 82.19 134 ASP A O 1
ATOM 1041 N N . HIS A 1 135 ? 1.189 -1.916 -7.956 1.00 83.81 135 HIS A N 1
ATOM 1042 C CA . HIS A 1 135 ? 0.220 -0.873 -7.620 1.00 83.81 135 HIS A CA 1
ATOM 1043 C C . HIS A 1 135 ? -0.145 0.017 -8.822 1.00 83.81 135 HIS A C 1
ATOM 1045 O O . HIS A 1 135 ? -1.264 0.524 -8.923 1.00 83.81 135 HIS A O 1
ATOM 1051 N N . SER A 1 136 ? 0.781 0.199 -9.774 1.00 80.62 136 SER A N 1
ATOM 1052 C CA . SER A 1 136 ? 0.524 1.018 -10.961 1.00 80.62 136 SER A CA 1
ATOM 1053 C C . SER A 1 136 ? -0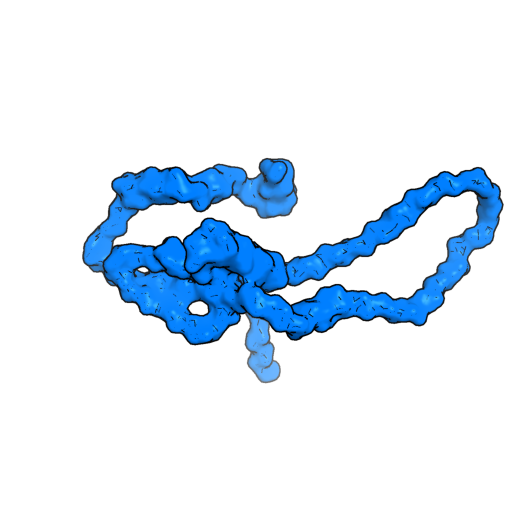.481 0.363 -11.905 1.00 80.62 136 SER A C 1
ATOM 1055 O O . SER A 1 136 ? -1.225 1.080 -12.577 1.00 80.62 136 SER A O 1
ATOM 1057 N N . TRP A 1 137 ? -0.581 -0.969 -11.914 1.00 77.44 137 TRP A N 1
ATOM 1058 C CA . TRP A 1 137 ? -1.583 -1.691 -12.693 1.00 77.44 137 TRP A CA 1
ATOM 1059 C C . TRP A 1 137 ? -3.017 -1.377 -12.248 1.00 77.44 137 TRP A C 1
ATOM 1061 O O . TRP A 1 137 ? -3.902 -1.260 -13.094 1.00 77.44 137 TRP A O 1
ATOM 1071 N N . MET A 1 138 ? -3.256 -1.169 -10.946 1.00 70.69 138 MET A N 1
ATOM 1072 C CA . MET A 1 138 ? -4.596 -0.829 -10.437 1.00 70.69 138 MET A CA 1
ATOM 1073 C C . MET A 1 138 ? -5.100 0.524 -10.957 1.00 70.69 138 MET A C 1
ATOM 1075 O O . MET A 1 138 ? -6.301 0.705 -11.153 1.00 70.69 138 MET A O 1
ATOM 1079 N N . VAL A 1 139 ? -4.189 1.468 -11.203 1.00 71.69 139 VAL A N 1
ATOM 1080 C CA . VAL A 1 139 ? -4.522 2.830 -11.655 1.00 71.69 139 VAL A CA 1
ATOM 1081 C C . VAL A 1 139 ? -4.372 2.985 -13.171 1.00 71.69 139 VAL A C 1
ATOM 1083 O O . VAL A 1 139 ? -5.038 3.824 -13.776 1.00 71.69 139 VAL A O 1
ATOM 1086 N N . SER A 1 140 ? -3.565 2.141 -13.819 1.00 60.84 140 SER A N 1
ATOM 1087 C CA . SER A 1 140 ? -3.355 2.128 -15.273 1.00 60.84 140 SER A CA 1
ATOM 1088 C C . SER A 1 140 ? -4.537 1.484 -16.007 1.00 60.84 140 SER A C 1
ATOM 1090 O O . SER A 1 140 ? -4.403 0.489 -16.711 1.00 60.84 140 SER A O 1
ATOM 1092 N N . SER A 1 141 ? -5.725 2.064 -15.852 1.00 48.91 141 SER A N 1
ATOM 1093 C CA . SER A 1 141 ? -6.956 1.646 -16.523 1.00 48.91 141 SER A CA 1
ATOM 1094 C C . SER A 1 141 ? -7.422 2.703 -17.533 1.00 48.91 141 SER A C 1
ATOM 1096 O O . SER A 1 141 ? -8.445 3.360 -17.373 1.00 48.91 141 SER A O 1
ATOM 1098 N N . SER A 1 142 ? -6.657 2.898 -18.613 1.00 51.84 142 SER A N 1
ATOM 1099 C CA . SER A 1 142 ? -7.103 3.603 -19.834 1.00 51.84 142 SER A CA 1
ATOM 1100 C C . SER A 1 142 ? -6.002 3.572 -20.900 1.00 51.84 142 SER A C 1
ATOM 1102 O O . SER A 1 142 ? -4.834 3.613 -20.554 1.00 51.84 142 SER A O 1
ATOM 1104 N N . TRP A 1 143 ? -6.213 3.556 -22.218 1.00 45.25 143 TRP A N 1
ATOM 1105 C CA . TRP A 1 143 ? -7.389 3.689 -23.080 1.00 45.25 143 TRP A CA 1
ATOM 1106 C C . TRP A 1 143 ? -6.892 3.404 -24.514 1.00 45.25 143 TRP A C 1
ATOM 1108 O O . TRP A 1 143 ? -5.943 4.050 -24.949 1.00 45.25 143 TRP A O 1
ATOM 1118 N N . LYS A 1 144 ? -7.504 2.444 -25.227 1.00 44.94 144 LYS A N 1
ATOM 1119 C CA . LYS A 1 144 ? -7.847 2.407 -26.678 1.00 44.94 144 LYS A CA 1
ATOM 1120 C C . LYS A 1 144 ? -8.144 0.954 -27.088 1.00 44.94 144 LYS A C 1
ATOM 1122 O O . LYS A 1 144 ? -7.274 0.250 -27.588 1.00 44.94 144 LYS A O 1
ATOM 1127 N N . LYS A 1 145 ? -9.413 0.538 -27.005 1.00 50.38 145 LYS A N 1
ATOM 1128 C CA . LYS A 1 145 ? -9.958 -0.327 -28.062 1.00 50.38 145 LYS A CA 1
ATOM 1129 C C . LYS A 1 145 ? -10.233 0.592 -29.248 1.00 50.38 145 LYS A C 1
ATOM 1131 O O . LYS A 1 145 ? -11.202 1.343 -29.226 1.00 50.38 145 LYS A O 1
ATOM 1136 N N . LYS A 1 146 ? -9.360 0.587 -30.256 1.00 47.09 146 LYS A N 1
ATOM 1137 C CA . LYS A 1 146 ? -9.807 0.946 -31.605 1.00 47.09 146 LYS A CA 1
ATOM 1138 C C . LYS A 1 146 ? -10.541 -0.278 -32.133 1.00 47.09 146 LYS A C 1
ATOM 1140 O O . LYS A 1 146 ? -9.917 -1.247 -32.547 1.00 47.09 146 LYS A O 1
ATOM 1145 N N . THR A 1 147 ? -11.856 -0.261 -31.979 1.00 56.81 147 THR A N 1
ATOM 1146 C CA . THR A 1 147 ? -12.760 -1.196 -32.637 1.00 56.81 147 THR A CA 1
ATOM 1147 C C . THR A 1 147 ? -12.986 -0.692 -34.063 1.00 56.81 147 THR A C 1
ATOM 1149 O O . THR A 1 147 ? -13.410 0.452 -34.211 1.00 56.81 147 THR A O 1
ATOM 1152 N N . LEU A 1 148 ? -12.729 -1.588 -35.027 1.00 47.44 148 LEU A N 1
ATOM 1153 C CA . LEU A 1 148 ? -12.996 -1.541 -36.477 1.00 47.44 148 LEU A CA 1
ATOM 1154 C C . LEU A 1 148 ? -12.155 -0.567 -37.320 1.00 47.44 148 LEU A C 1
ATOM 1156 O O . LEU A 1 148 ? -12.290 0.665 -37.174 1.00 47.44 148 LEU A O 1
#

Radius of gyration: 22.92 Å; chains: 1; bounding box: 68×40×52 Å

Foldseek 3Di:
DCCCQCPPVVHDPVVVVCPDPVNVVVVCVVDPDDPPDAAEFEFAFAPLPVPCVVVVVQPPPPPPDDDDDDDDDDDDDDDDPPPDDDRDDDPSNQLSVLQVVCCVVPVFGHLSRDGRVRRDDPPHHYDYDPDHHHPVNVVPDDDDPPDD